Protein AF-A0A953IY03-F1 (afdb_monomer_lite)

Secondary structure (DSSP, 8-state):
-------------------------------PPPPPPP---GGG-EEEEEE-S-SSS--PBPTTS-BHHHHHHHHHHHHHHHHHHTT-TEEEEEE--SSHHHHHHHHHHHHHHTT-

pLDDT: mean 82.69, std 19.58, range [36.16, 98.81]

Sequence (116 aa):
MWNQYHRASLLALLLLPGLTQVASGQTADVPSPAAPPSSCNRASFRTIVDVGHTLEEPGAMSARGVPEYQFNLDLAKAIEQKLSADGFGRTILLVTAGPALKGLLARVRNANAMQG

Radius of gyration: 25.9 Å; chains: 1; bounding box: 66×26×63 Å

Structure (mmCIF, N/CA/C/O backbone):
data_AF-A0A953IY03-F1
#
_entry.id   AF-A0A953IY03-F1
#
loop_
_atom_site.group_PDB
_atom_site.id
_atom_site.type_symbol
_atom_site.label_atom_id
_atom_site.label_alt_id
_atom_site.label_comp_id
_atom_site.label_asym_id
_atom_site.label_entity_id
_atom_site.label_seq_id
_atom_site.pdbx_PDB_ins_code
_atom_site.Cartn_x
_atom_site.Cartn_y
_atom_site.Cartn_z
_atom_site.occupancy
_atom_site.B_iso_or_equiv
_atom_site.auth_seq_id
_atom_site.auth_comp_id
_atom_site.auth_asym_id
_atom_site.auth_atom_id
_atom_site.pdbx_PDB_model_num
ATOM 1 N N . MET A 1 1 ? 50.326 -9.084 -22.608 1.00 36.16 1 MET A N 1
ATOM 2 C CA . MET A 1 1 ? 50.534 -7.755 -22.005 1.00 36.16 1 MET A CA 1
ATOM 3 C C . MET A 1 1 ? 49.727 -7.687 -20.713 1.00 36.16 1 MET A C 1
ATOM 5 O O . MET A 1 1 ? 48.516 -7.738 -20.808 1.00 36.16 1 MET A O 1
ATOM 9 N N . TRP A 1 2 ? 50.443 -7.622 -19.579 1.00 38.56 2 TRP A N 1
ATOM 10 C CA . TRP A 1 2 ? 50.107 -6.985 -18.290 1.00 38.56 2 TRP A CA 1
ATOM 11 C C . TRP A 1 2 ? 48.874 -7.455 -17.488 1.00 38.56 2 TRP A C 1
ATOM 13 O O . TRP A 1 2 ? 47.767 -7.450 -17.995 1.00 38.56 2 TRP A O 1
ATOM 23 N N . ASN A 1 3 ? 48.942 -7.714 -16.180 1.00 40.34 3 ASN A N 1
ATOM 24 C CA . ASN A 1 3 ? 49.998 -8.246 -15.316 1.00 40.34 3 ASN A CA 1
ATOM 25 C C . ASN A 1 3 ? 49.313 -8.765 -14.039 1.00 40.34 3 ASN A C 1
ATOM 27 O O . ASN A 1 3 ? 48.375 -8.153 -13.531 1.00 40.34 3 ASN A O 1
ATOM 31 N N . GLN A 1 4 ? 49.824 -9.871 -13.521 1.00 48.78 4 GLN A N 1
ATOM 32 C CA . GLN A 1 4 ? 49.461 -10.481 -12.252 1.00 48.78 4 GLN A CA 1
ATOM 33 C C . GLN A 1 4 ? 50.153 -9.749 -11.095 1.00 48.78 4 GLN A C 1
ATOM 35 O O . GLN A 1 4 ? 51.359 -9.526 -11.151 1.00 48.78 4 GLN A O 1
ATOM 40 N N . TYR A 1 5 ? 49.423 -9.453 -10.016 1.00 50.97 5 TYR A N 1
ATOM 41 C CA . TYR A 1 5 ? 50.024 -9.136 -8.718 1.00 50.97 5 TYR A CA 1
ATOM 42 C C . TYR A 1 5 ? 49.295 -9.882 -7.598 1.00 50.97 5 TYR A C 1
ATOM 44 O O . TYR A 1 5 ? 48.301 -9.422 -7.046 1.00 50.97 5 TYR A O 1
ATOM 52 N N . HIS A 1 6 ? 49.842 -11.047 -7.246 1.00 46.00 6 HIS A N 1
ATOM 53 C CA . HIS A 1 6 ? 49.749 -11.587 -5.895 1.00 46.00 6 HIS A CA 1
ATOM 54 C C . HIS A 1 6 ? 50.814 -10.908 -5.039 1.00 46.00 6 HIS A C 1
ATOM 56 O O . HIS A 1 6 ? 51.999 -11.018 -5.350 1.00 46.00 6 HIS A O 1
ATOM 62 N N . ARG A 1 7 ? 50.420 -10.302 -3.918 1.00 56.12 7 ARG A N 1
ATOM 63 C CA . ARG A 1 7 ? 51.273 -10.237 -2.729 1.00 56.12 7 ARG A CA 1
ATOM 64 C C . ARG A 1 7 ? 50.422 -10.463 -1.490 1.00 56.12 7 ARG A C 1
ATOM 66 O O . ARG A 1 7 ? 49.638 -9.616 -1.084 1.00 56.12 7 ARG A O 1
ATOM 73 N N . ALA A 1 8 ? 50.598 -11.654 -0.932 1.00 49.50 8 ALA A N 1
ATOM 74 C CA . ALA A 1 8 ? 50.275 -11.978 0.441 1.00 49.50 8 ALA A CA 1
ATOM 75 C C . ALA A 1 8 ? 50.931 -10.968 1.391 1.00 49.50 8 ALA A C 1
ATOM 77 O O . ALA A 1 8 ? 52.075 -10.577 1.155 1.00 49.50 8 ALA A O 1
ATOM 78 N N . SER A 1 9 ? 50.255 -10.618 2.483 1.00 53.91 9 SER A N 1
ATOM 79 C CA . SER A 1 9 ? 50.908 -10.379 3.773 1.00 53.91 9 SER A CA 1
ATOM 80 C C . SER A 1 9 ? 49.888 -10.354 4.910 1.00 53.91 9 SER A C 1
ATOM 82 O O . SER A 1 9 ? 49.090 -9.435 5.030 1.00 53.91 9 SER A O 1
ATOM 84 N N . LEU A 1 10 ? 50.001 -11.408 5.722 1.00 49.12 10 LEU A N 1
ATOM 85 C CA . LEU A 1 10 ? 50.033 -11.408 7.185 1.00 49.12 10 LEU A CA 1
ATOM 86 C C . LEU A 1 10 ? 48.772 -10.968 7.945 1.00 49.12 10 LEU A C 1
ATOM 88 O O . LEU A 1 10 ? 48.472 -9.789 8.107 1.00 49.12 10 LEU A O 1
ATOM 92 N N . LEU A 1 11 ? 48.129 -11.986 8.532 1.00 49.97 11 LEU A N 1
ATOM 93 C CA . LEU A 1 11 ? 47.375 -11.884 9.778 1.00 49.97 11 LEU A CA 1
ATOM 94 C C . LEU A 1 11 ? 48.146 -11.050 10.814 1.00 49.97 11 LEU A C 1
ATOM 96 O O . LEU A 1 11 ? 49.274 -11.393 11.165 1.00 49.97 11 LEU A O 1
ATOM 100 N N . ALA A 1 12 ? 47.479 -10.056 11.393 1.00 54.66 12 ALA A N 1
ATOM 101 C CA . ALA A 1 12 ? 47.804 -9.542 12.716 1.00 54.66 12 ALA A CA 1
ATOM 102 C C . ALA A 1 12 ? 46.645 -9.899 13.658 1.00 54.66 12 ALA A C 1
ATOM 104 O O . ALA A 1 12 ? 45.596 -9.258 13.652 1.00 54.66 12 ALA A O 1
ATOM 105 N N . LEU A 1 13 ? 46.830 -10.971 14.432 1.00 53.78 13 LEU A N 1
ATOM 106 C CA . LEU A 1 13 ? 46.025 -11.268 15.615 1.00 53.78 13 LEU A CA 1
ATOM 107 C C . LEU A 1 13 ? 46.467 -10.296 16.721 1.00 53.78 13 LEU A C 1
ATOM 109 O O . LEU A 1 13 ? 47.606 -10.374 17.179 1.00 53.78 13 LEU A O 1
ATOM 113 N N . LEU A 1 14 ? 45.577 -9.414 17.173 1.00 60.69 14 LEU A N 1
ATOM 114 C CA . LEU A 1 14 ? 45.726 -8.712 18.449 1.00 60.69 14 LEU A CA 1
ATOM 115 C C . LEU A 1 14 ? 44.538 -9.079 19.340 1.00 60.69 14 LEU A C 1
ATOM 117 O O . LEU A 1 14 ? 43.419 -8.607 19.156 1.00 60.69 14 LEU A O 1
ATOM 121 N N . LEU A 1 15 ? 44.812 -9.974 20.289 1.00 53.22 15 LEU A N 1
ATOM 122 C CA . LEU A 1 15 ? 43.976 -10.277 21.444 1.00 53.22 15 LEU A CA 1
ATOM 123 C C . LEU A 1 15 ? 44.073 -9.120 22.445 1.00 53.22 15 LEU A C 1
ATOM 125 O O . LEU A 1 15 ? 45.153 -8.840 22.960 1.00 53.22 15 LEU A O 1
ATOM 129 N N . LEU A 1 16 ? 42.937 -8.509 22.771 1.00 58.88 16 LEU A N 1
ATOM 130 C CA . LEU A 1 16 ? 42.757 -7.680 23.962 1.00 58.88 16 LEU A CA 1
ATOM 131 C C . LEU A 1 16 ? 41.558 -8.236 24.746 1.00 58.88 16 LEU A C 1
ATOM 133 O O . LEU A 1 16 ? 40.423 -8.090 24.292 1.00 58.88 16 LEU A O 1
ATOM 137 N N . PRO A 1 17 ? 41.772 -8.893 25.901 1.00 51.59 17 PRO A N 1
ATOM 138 C CA . PRO A 1 17 ? 40.716 -9.161 26.862 1.00 51.59 17 PRO A CA 1
ATOM 139 C C . PRO A 1 17 ? 40.587 -7.939 27.780 1.00 51.59 17 PRO A C 1
ATOM 141 O O . PRO A 1 17 ? 41.572 -7.482 28.355 1.00 51.59 17 PRO A O 1
ATOM 144 N N . GLY A 1 18 ? 39.385 -7.385 27.923 1.00 55.94 18 GLY A N 1
ATOM 145 C CA . GLY A 1 18 ? 39.226 -6.186 28.742 1.00 55.94 18 GLY A CA 1
ATOM 146 C C . GLY A 1 18 ? 37.790 -5.729 28.929 1.00 55.94 18 GLY A C 1
ATOM 147 O O . GLY A 1 18 ? 37.369 -4.767 28.310 1.00 55.94 18 GLY A O 1
ATOM 148 N N . LEU A 1 19 ? 37.103 -6.408 29.848 1.00 61.00 19 LEU A N 1
ATOM 149 C CA . LEU A 1 19 ? 36.042 -5.883 30.713 1.00 61.00 19 LEU A CA 1
ATOM 150 C C . LEU A 1 19 ? 34.745 -5.402 30.042 1.00 61.00 19 LEU A C 1
ATOM 152 O O . LEU A 1 19 ? 34.533 -4.243 29.703 1.00 61.00 19 LEU A O 1
ATOM 156 N N . THR A 1 20 ? 33.804 -6.341 30.031 1.00 56.16 20 THR A N 1
ATOM 157 C C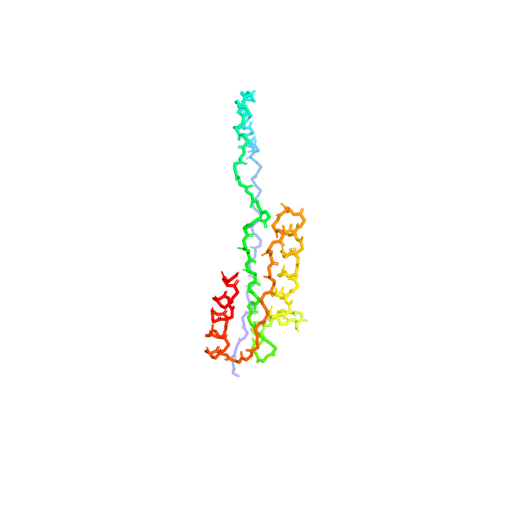A . THR A 1 20 ? 32.370 -6.114 30.192 1.00 56.16 20 THR A CA 1
ATOM 158 C C . THR A 1 20 ? 32.066 -5.048 31.255 1.00 56.16 20 THR A C 1
ATOM 160 O O . THR A 1 20 ? 32.274 -5.287 32.444 1.00 56.16 20 THR A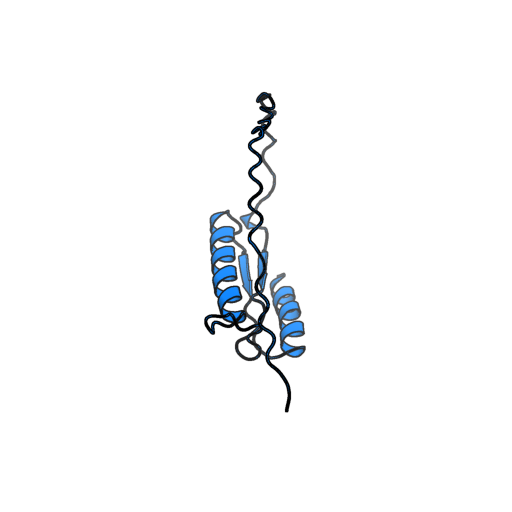 O 1
ATOM 163 N N . GLN A 1 21 ? 31.477 -3.925 30.850 1.00 56.81 21 GLN A N 1
ATOM 164 C CA . GLN A 1 21 ? 30.570 -3.156 31.704 1.00 56.81 21 GLN A CA 1
ATOM 165 C C . GLN A 1 21 ? 29.350 -2.747 30.882 1.00 56.81 21 GLN A C 1
ATOM 167 O O . GLN A 1 21 ? 29.234 -1.627 30.394 1.00 56.81 21 GLN A O 1
ATOM 172 N N . VAL A 1 22 ? 28.412 -3.684 30.732 1.00 53.78 22 VAL A N 1
ATOM 173 C CA . VAL A 1 22 ? 27.017 -3.303 30.515 1.00 53.78 22 VAL A CA 1
ATOM 174 C C . VAL A 1 22 ? 26.543 -2.781 31.865 1.00 53.78 22 VAL A C 1
ATOM 176 O O . VAL A 1 22 ? 26.176 -3.553 32.747 1.00 53.78 22 VAL A O 1
ATOM 179 N N . ALA A 1 23 ? 26.629 -1.470 32.067 1.00 53.31 23 ALA A N 1
ATOM 180 C CA . ALA A 1 23 ? 25.915 -0.830 33.155 1.00 53.31 23 ALA A CA 1
ATOM 181 C C . ALA A 1 23 ? 24.419 -0.931 32.828 1.00 53.31 23 ALA A C 1
ATOM 183 O O . ALA A 1 23 ? 23.854 -0.072 32.154 1.00 53.31 23 ALA A O 1
ATOM 184 N N . SER A 1 24 ? 23.775 -2.014 33.266 1.00 59.53 24 SER A N 1
ATOM 185 C CA . SER A 1 24 ? 22.324 -2.054 33.398 1.00 59.53 24 SER A CA 1
ATOM 186 C C . SER A 1 24 ? 21.953 -1.050 34.480 1.00 59.53 24 SER A C 1
ATOM 188 O O . SER A 1 24 ? 21.914 -1.379 35.665 1.00 59.53 24 SER A O 1
ATOM 190 N N . GLY A 1 25 ? 21.724 0.196 34.067 1.00 47.81 25 GLY A N 1
ATOM 191 C CA . GLY A 1 25 ? 21.016 1.175 34.872 1.00 47.81 25 GLY A CA 1
ATOM 192 C C . GLY A 1 25 ? 19.616 0.639 35.131 1.00 47.81 25 GLY A C 1
ATOM 193 O O . GLY A 1 25 ? 18.709 0.854 34.338 1.00 47.81 25 GLY A O 1
ATOM 194 N N . GLN A 1 26 ? 19.457 -0.101 36.225 1.00 52.59 26 GLN A N 1
ATOM 195 C CA . GLN A 1 26 ? 18.166 -0.319 36.853 1.00 52.59 26 GLN A CA 1
ATOM 196 C C . GLN A 1 26 ? 17.754 1.041 37.404 1.00 52.59 26 GLN A C 1
ATOM 198 O O . GLN A 1 26 ? 18.090 1.407 38.530 1.00 52.59 26 GLN A O 1
ATOM 203 N N . THR A 1 27 ? 17.081 1.840 36.579 1.00 54.62 27 THR A N 1
ATOM 204 C CA . THR A 1 27 ? 16.198 2.863 37.121 1.00 54.62 27 THR A CA 1
ATOM 205 C C . THR A 1 27 ? 15.219 2.115 38.006 1.00 54.62 27 THR A C 1
ATOM 207 O O . THR A 1 27 ? 14.494 1.252 37.515 1.00 54.62 27 THR A O 1
ATOM 210 N N . ALA A 1 28 ? 15.275 2.378 39.311 1.00 59.19 28 ALA A N 1
ATOM 211 C CA . ALA A 1 28 ? 14.277 1.897 40.246 1.00 59.19 28 ALA A CA 1
ATOM 212 C C . ALA A 1 28 ? 12.890 2.131 39.632 1.00 59.19 28 ALA A C 1
ATOM 214 O O . ALA A 1 28 ? 12.607 3.247 39.186 1.00 59.19 28 ALA A O 1
ATOM 215 N N . ASP A 1 29 ? 12.073 1.079 39.578 1.00 60.16 29 ASP A N 1
ATOM 216 C CA . ASP A 1 29 ? 10.655 1.156 39.236 1.00 60.16 29 ASP A CA 1
ATOM 217 C C . ASP A 1 29 ? 9.971 2.038 40.287 1.00 60.16 29 ASP A C 1
ATOM 219 O O . ASP A 1 29 ? 9.448 1.572 41.298 1.00 60.16 29 ASP A O 1
ATOM 223 N N . VAL A 1 30 ? 10.029 3.352 40.085 1.00 65.12 30 VAL A N 1
ATOM 224 C CA . VAL A 1 30 ? 9.088 4.272 40.707 1.00 65.12 30 VAL A CA 1
ATOM 225 C C . VAL A 1 30 ? 7.768 3.999 39.996 1.00 65.12 30 VAL A C 1
ATOM 227 O O . VAL A 1 30 ? 7.713 4.198 38.779 1.00 65.12 30 VAL A O 1
ATOM 230 N N . PRO A 1 31 ? 6.713 3.542 40.697 1.00 60.28 31 PRO A N 1
ATOM 231 C CA . PRO A 1 31 ? 5.416 3.341 40.075 1.00 60.28 31 PRO A CA 1
ATOM 232 C C . PRO A 1 31 ? 4.973 4.665 39.459 1.00 60.28 31 PRO A C 1
ATOM 234 O O . PRO A 1 31 ? 4.658 5.623 40.167 1.00 60.28 31 PRO A O 1
ATOM 237 N N . SER A 1 32 ? 5.014 4.744 38.130 1.00 70.75 32 SER A N 1
ATOM 238 C CA . SER A 1 32 ? 4.493 5.906 37.430 1.00 70.75 32 SER A CA 1
ATOM 239 C C . SER A 1 32 ? 2.979 5.912 37.646 1.00 70.75 32 SER A C 1
ATOM 241 O O . SER A 1 32 ? 2.352 4.858 37.474 1.00 70.75 32 SER A O 1
ATOM 243 N N . PRO A 1 33 ? 2.373 7.041 38.057 1.00 74.62 33 PRO A N 1
ATOM 244 C CA . PRO A 1 33 ? 0.927 7.142 38.172 1.00 74.62 33 PRO A CA 1
ATOM 245 C C . PRO A 1 33 ? 0.279 6.640 36.884 1.00 74.62 33 PRO A C 1
ATOM 247 O O . PRO A 1 33 ? 0.705 7.021 35.791 1.00 74.62 33 PRO A O 1
ATOM 250 N N . ALA A 1 34 ? -0.723 5.767 37.013 1.00 73.00 34 ALA A N 1
ATOM 251 C CA . ALA A 1 34 ? -1.439 5.233 35.864 1.00 73.00 34 ALA A CA 1
ATOM 252 C C . ALA A 1 34 ? -1.901 6.399 34.982 1.00 73.00 34 ALA A C 1
ATOM 254 O O . ALA A 1 34 ? -2.613 7.295 35.445 1.00 73.00 34 ALA A O 1
ATOM 255 N N . ALA A 1 35 ? -1.446 6.407 33.728 1.00 71.88 35 ALA A N 1
ATOM 256 C CA . ALA A 1 35 ? -1.837 7.435 32.781 1.00 71.88 35 ALA A CA 1
ATOM 257 C C . ALA A 1 35 ? -3.373 7.458 32.672 1.00 71.88 35 ALA A C 1
ATOM 259 O O . ALA A 1 35 ? -3.999 6.391 32.677 1.00 71.88 35 ALA A O 1
ATOM 260 N N . PRO A 1 36 ? -3.996 8.647 32.579 1.00 71.50 36 PRO A N 1
ATOM 261 C CA . PRO A 1 36 ? -5.434 8.737 32.381 1.00 71.50 36 PRO A CA 1
ATOM 262 C C . PRO A 1 36 ? -5.837 7.956 31.119 1.00 71.50 36 PRO A C 1
ATOM 264 O O . PRO A 1 36 ? -5.053 7.883 30.165 1.00 71.50 36 PRO A O 1
ATOM 267 N N . PRO A 1 37 ? -7.047 7.367 31.086 1.00 67.62 37 PRO A N 1
ATOM 268 C CA . PRO A 1 37 ? -7.507 6.617 29.927 1.00 67.62 37 PRO A CA 1
ATOM 269 C C . PRO A 1 37 ? -7.453 7.510 28.685 1.00 67.62 37 PRO A C 1
ATOM 271 O O . PRO A 1 37 ? -8.019 8.604 28.658 1.00 67.62 37 PRO A O 1
ATOM 274 N N . SER A 1 38 ? -6.737 7.056 27.656 1.00 70.88 38 SER A N 1
ATOM 275 C CA . SER A 1 38 ? -6.580 7.819 26.422 1.00 70.88 38 SER A CA 1
ATOM 276 C C . SER A 1 38 ? -7.931 7.967 25.725 1.00 70.88 38 SER A C 1
ATOM 278 O O . SER A 1 38 ? -8.576 6.964 25.426 1.00 70.88 38 SER A O 1
ATOM 280 N N . SER A 1 39 ? -8.306 9.189 25.353 1.00 78.94 39 SER A N 1
ATOM 281 C CA . SER A 1 39 ? -9.465 9.480 24.492 1.00 78.94 39 SER A CA 1
ATOM 282 C C . SER A 1 39 ? -9.294 9.006 23.037 1.00 78.94 39 SER A C 1
ATOM 284 O O . SER A 1 39 ? -10.135 9.282 22.183 1.00 78.94 39 SER A O 1
ATOM 286 N N . CYS A 1 40 ? -8.198 8.307 22.727 1.00 82.81 40 CYS A N 1
ATOM 287 C CA . CYS A 1 40 ? -7.869 7.850 21.386 1.00 82.81 40 CYS A CA 1
ATOM 288 C C . CYS A 1 40 ? -8.799 6.708 20.954 1.00 82.81 40 CYS A C 1
ATOM 290 O O . CYS A 1 40 ? -8.592 5.541 21.292 1.00 82.81 40 CYS A O 1
ATOM 292 N N . ASN A 1 41 ? -9.814 7.041 20.158 1.00 90.50 41 ASN A N 1
ATOM 293 C CA . ASN A 1 41 ? -10.615 6.053 19.450 1.00 90.50 41 ASN A CA 1
ATOM 294 C C . ASN A 1 41 ? -9.851 5.557 18.211 1.00 90.50 41 ASN A C 1
ATOM 296 O O . ASN A 1 41 ? -10.050 6.062 17.101 1.00 90.50 41 ASN A O 1
ATOM 300 N N . ARG A 1 42 ? -8.986 4.551 18.398 1.00 93.31 42 ARG A N 1
ATOM 301 C CA . ARG A 1 42 ? -8.192 3.937 17.314 1.00 93.31 42 ARG A CA 1
ATOM 302 C C . ARG A 1 42 ? -9.054 3.454 16.148 1.00 93.31 42 ARG A C 1
ATOM 304 O O . ARG A 1 42 ? -8.673 3.638 14.999 1.00 93.31 42 ARG A O 1
ATOM 311 N N . ALA A 1 43 ? -10.252 2.942 16.428 1.00 93.38 43 ALA A N 1
ATOM 312 C CA . ALA A 1 43 ? -11.164 2.444 15.400 1.00 93.38 43 ALA A CA 1
ATOM 313 C C . ALA A 1 43 ? -11.709 3.556 14.488 1.00 93.38 43 ALA A C 1
ATOM 315 O O . ALA A 1 43 ? -12.131 3.285 13.365 1.00 93.38 43 ALA A O 1
ATOM 316 N N . SER A 1 44 ? -11.697 4.811 14.946 1.00 92.12 44 SER A N 1
ATOM 317 C CA . SER A 1 44 ? -12.070 5.967 14.123 1.00 92.12 44 SER A CA 1
ATOM 318 C C . SER A 1 44 ? -10.912 6.520 13.288 1.00 92.12 44 SER A C 1
ATOM 320 O O . SER A 1 44 ? -11.160 7.201 12.291 1.00 92.12 44 SER A O 1
ATOM 322 N N . PHE A 1 45 ? -9.667 6.207 13.664 1.00 93.19 45 PHE A N 1
ATOM 323 C CA . PHE A 1 45 ? -8.477 6.678 12.971 1.00 93.19 45 PHE A CA 1
ATOM 324 C C . PHE A 1 45 ? -8.282 5.900 11.668 1.00 93.19 45 PHE A C 1
ATOM 326 O O . PHE A 1 45 ? -8.167 4.674 11.667 1.00 93.19 45 PHE A O 1
ATOM 333 N N . ARG A 1 46 ? -8.258 6.621 10.546 1.00 94.00 46 ARG A N 1
ATOM 334 C CA . ARG A 1 46 ? -8.052 6.043 9.217 1.00 94.00 46 ARG A CA 1
ATOM 335 C C . ARG A 1 46 ? -6.560 5.995 8.917 1.00 94.00 46 ARG A C 1
ATOM 337 O O . ARG A 1 46 ? -5.879 7.013 8.996 1.00 94.00 46 ARG A O 1
ATOM 344 N N . THR A 1 47 ? -6.059 4.824 8.546 1.00 96.12 47 THR A N 1
ATOM 345 C CA . THR A 1 47 ? -4.662 4.638 8.135 1.00 96.12 47 THR A CA 1
ATOM 346 C C . THR A 1 47 ? -4.638 4.069 6.729 1.00 96.12 47 THR A C 1
ATOM 348 O O . THR A 1 47 ? -5.382 3.144 6.426 1.00 96.12 47 THR A O 1
ATOM 351 N N . ILE A 1 48 ? -3.805 4.628 5.857 1.00 97.94 48 ILE A N 1
ATOM 352 C CA . ILE A 1 48 ? -3.621 4.129 4.493 1.00 97.94 48 ILE A CA 1
ATOM 353 C C . ILE A 1 48 ? -2.170 3.679 4.375 1.00 97.94 48 ILE A C 1
ATOM 355 O O . ILE A 1 48 ? -1.260 4.471 4.609 1.00 97.94 48 ILE A O 1
ATOM 359 N N . VAL A 1 49 ? -1.963 2.409 4.039 1.00 98.38 49 VAL A N 1
ATOM 360 C CA . VAL A 1 49 ? -0.639 1.813 3.839 1.00 98.38 49 VAL A CA 1
ATOM 361 C C . VAL A 1 49 ? -0.407 1.691 2.335 1.00 98.38 49 VAL A C 1
ATOM 363 O O . VAL A 1 49 ? -1.034 0.861 1.685 1.00 98.38 49 VAL A O 1
ATOM 366 N N . ASP A 1 50 ? 0.448 2.541 1.768 1.00 98.25 50 ASP A N 1
ATOM 367 C CA . ASP A 1 50 ? 0.756 2.538 0.332 1.00 98.25 50 ASP A CA 1
ATOM 368 C C . ASP A 1 50 ? 1.852 1.521 -0.009 1.00 98.25 50 ASP A C 1
ATOM 370 O O . ASP A 1 50 ? 2.954 1.564 0.538 1.00 98.25 50 ASP A O 1
ATOM 374 N N . VAL A 1 51 ? 1.558 0.614 -0.941 1.00 98.50 51 VAL A N 1
ATOM 375 C CA . VAL A 1 51 ? 2.531 -0.354 -1.458 1.00 98.50 51 VAL A CA 1
ATOM 376 C C . VAL A 1 51 ? 3.393 0.326 -2.510 1.00 98.50 51 VAL A C 1
ATOM 378 O O . VAL A 1 51 ? 2.942 0.533 -3.637 1.00 98.50 51 VAL A O 1
ATOM 381 N N . GLY A 1 52 ? 4.634 0.665 -2.160 1.00 97.00 52 GLY A N 1
ATOM 382 C CA . GLY A 1 52 ? 5.604 1.229 -3.101 1.00 97.00 52 GLY A CA 1
ATOM 383 C C . GLY A 1 52 ? 5.846 0.321 -4.313 1.00 97.00 52 GLY A C 1
ATOM 384 O O . GLY A 1 52 ? 5.720 -0.898 -4.211 1.00 97.00 52 GLY A O 1
ATOM 385 N N . HIS A 1 53 ? 6.238 0.924 -5.441 1.00 97.69 53 HIS A N 1
ATOM 386 C CA . HIS A 1 53 ? 6.402 0.255 -6.743 1.00 97.69 53 HIS A CA 1
ATOM 387 C C . HIS A 1 53 ? 5.106 -0.336 -7.319 1.00 97.69 53 HIS A C 1
ATOM 389 O O . HIS A 1 53 ? 4.034 -0.221 -6.720 1.00 97.69 53 HIS A O 1
ATOM 395 N N . THR A 1 54 ? 5.178 -0.870 -8.537 1.00 96.56 54 THR A N 1
ATOM 396 C CA . THR A 1 54 ? 4.057 -1.543 -9.214 1.00 96.56 54 THR A CA 1
ATOM 397 C C . THR A 1 54 ? 4.562 -2.791 -9.939 1.00 96.56 54 THR A C 1
ATOM 399 O O . THR A 1 54 ? 5.766 -3.026 -9.990 1.00 96.56 54 THR A O 1
ATOM 402 N N . LEU A 1 55 ? 3.669 -3.592 -10.528 1.00 95.06 55 LEU A N 1
ATOM 403 C CA . LEU A 1 55 ? 4.090 -4.712 -11.380 1.00 95.06 55 LEU A CA 1
ATOM 404 C C . LEU A 1 55 ? 4.867 -4.238 -12.619 1.00 95.06 55 LEU A C 1
ATOM 406 O O . LEU A 1 55 ? 5.764 -4.935 -13.082 1.00 95.06 55 LEU A O 1
ATOM 410 N N . GLU A 1 56 ? 4.524 -3.063 -13.150 1.00 96.00 56 GLU A N 1
ATOM 411 C CA . GLU A 1 56 ? 5.174 -2.467 -14.319 1.00 96.00 56 GLU A CA 1
ATOM 412 C C . GLU A 1 56 ? 6.516 -1.806 -13.979 1.00 96.00 56 GLU A C 1
ATOM 414 O O . GLU A 1 56 ? 7.429 -1.826 -14.798 1.00 96.00 56 GLU A O 1
ATOM 419 N N . GLU A 1 57 ? 6.644 -1.246 -12.774 1.00 96.31 57 GLU A N 1
ATOM 420 C CA . GLU A 1 57 ? 7.870 -0.631 -12.251 1.00 96.31 57 GLU A CA 1
ATOM 421 C C . GLU A 1 57 ? 8.262 -1.309 -10.931 1.00 96.31 57 GLU A C 1
ATOM 423 O O . GLU A 1 57 ? 8.094 -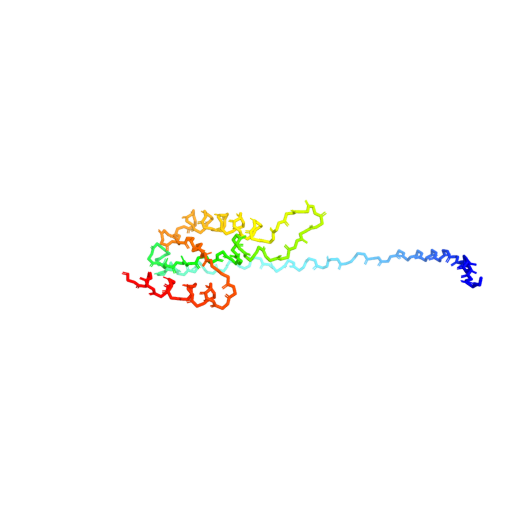0.714 -9.857 1.00 96.31 57 GLU A O 1
ATOM 428 N N . PRO A 1 58 ? 8.758 -2.562 -10.987 1.00 96.38 58 PRO A N 1
ATOM 429 C CA . PRO A 1 58 ? 8.915 -3.436 -9.823 1.00 96.38 58 PRO A CA 1
ATOM 430 C C . PRO A 1 58 ? 10.000 -3.002 -8.832 1.00 96.38 58 PRO A C 1
ATOM 432 O O . PRO A 1 58 ? 10.092 -3.590 -7.754 1.00 96.38 58 PRO A O 1
ATOM 435 N N . GLY A 1 59 ? 10.789 -1.979 -9.172 1.00 96.88 59 GLY A N 1
ATOM 436 C CA . GLY A 1 59 ? 11.830 -1.417 -8.316 1.00 96.88 59 GLY A CA 1
ATOM 437 C C . GLY A 1 59 ? 13.111 -2.241 -8.313 1.00 96.88 59 GLY A C 1
ATOM 438 O O . GLY A 1 59 ? 13.455 -2.893 -9.302 1.00 96.88 59 GLY A O 1
ATOM 439 N N . ALA A 1 60 ? 13.850 -2.177 -7.207 1.00 98.25 60 ALA A N 1
ATOM 440 C CA . ALA A 1 60 ? 15.121 -2.878 -7.082 1.00 98.25 60 ALA A CA 1
ATOM 441 C C . ALA A 1 60 ? 14.951 -4.409 -7.134 1.00 98.25 60 ALA A C 1
ATOM 443 O O . ALA A 1 60 ? 13.997 -4.970 -6.599 1.00 98.25 60 ALA A O 1
ATOM 444 N N . MET A 1 61 ? 15.923 -5.109 -7.727 1.00 98.38 61 MET A N 1
ATOM 445 C CA . MET A 1 61 ? 15.983 -6.573 -7.692 1.00 98.38 61 MET A CA 1
ATOM 446 C C . MET A 1 61 ? 16.888 -7.044 -6.557 1.00 98.38 61 MET A C 1
ATOM 448 O O . MET A 1 61 ? 18.046 -6.641 -6.457 1.00 98.38 61 MET A O 1
ATOM 452 N N . SER A 1 62 ? 16.378 -7.935 -5.709 1.00 98.00 62 SER A N 1
ATOM 453 C CA . SER A 1 62 ? 17.193 -8.572 -4.670 1.00 98.00 62 SER A CA 1
ATOM 454 C C . SER A 1 62 ? 18.176 -9.601 -5.246 1.00 98.00 62 SER A C 1
ATOM 456 O O . SER A 1 62 ? 17.992 -10.116 -6.349 1.00 98.00 62 SER A O 1
ATOM 458 N N . ALA A 1 63 ? 19.168 -10.006 -4.443 1.00 98.25 63 ALA A N 1
ATOM 459 C CA . ALA A 1 63 ? 20.134 -11.057 -4.796 1.00 98.25 63 ALA A CA 1
ATOM 460 C C . ALA A 1 63 ? 19.498 -12.428 -5.111 1.00 98.25 63 ALA A C 1
ATOM 462 O O . ALA A 1 63 ? 20.146 -13.290 -5.694 1.00 98.25 63 ALA A O 1
ATOM 463 N N . ARG A 1 64 ? 18.234 -12.638 -4.718 1.00 97.88 64 ARG A N 1
ATOM 464 C CA . ARG A 1 64 ? 17.465 -13.863 -4.992 1.00 97.88 64 ARG A CA 1
ATOM 465 C C . ARG A 1 64 ? 16.504 -13.717 -6.176 1.00 97.88 64 ARG A C 1
ATOM 467 O O . ARG A 1 64 ? 15.673 -14.592 -6.381 1.00 97.88 64 ARG A O 1
ATOM 474 N N . GLY A 1 65 ? 16.569 -12.611 -6.917 1.00 97.75 65 GLY A N 1
ATOM 475 C CA . GLY A 1 65 ? 15.686 -12.366 -8.059 1.00 97.75 65 GLY A CA 1
ATOM 476 C C . GLY A 1 65 ? 14.246 -12.010 -7.681 1.00 97.75 65 GLY A C 1
ATOM 477 O O . GLY A 1 65 ? 13.368 -12.062 -8.533 1.00 97.75 65 GLY A O 1
ATOM 478 N N . VAL A 1 66 ? 13.988 -11.631 -6.425 1.00 98.25 66 VAL A N 1
ATOM 479 C CA . VAL A 1 66 ? 12.677 -11.123 -5.991 1.00 98.25 66 VAL A CA 1
ATOM 480 C C . VAL A 1 66 ? 12.665 -9.595 -6.127 1.00 98.25 66 VAL A C 1
ATOM 482 O O . VAL A 1 66 ? 13.600 -8.969 -5.606 1.00 98.25 66 VAL A O 1
ATOM 485 N N . PRO A 1 67 ? 11.666 -9.002 -6.805 1.00 98.44 67 PRO A N 1
ATOM 486 C CA . PRO A 1 67 ? 11.552 -7.555 -6.953 1.00 98.44 67 PRO A CA 1
ATOM 487 C C . PRO A 1 67 ? 11.113 -6.867 -5.659 1.00 98.44 67 PRO A C 1
ATOM 489 O O . PRO A 1 67 ? 10.388 -7.442 -4.845 1.00 98.44 67 PRO A O 1
ATOM 492 N N . GLU A 1 68 ? 11.494 -5.604 -5.507 1.00 98.44 68 GLU A N 1
ATOM 493 C CA . GLU A 1 68 ? 11.099 -4.729 -4.404 1.00 98.44 68 GLU A CA 1
ATOM 494 C C . GLU A 1 68 ? 9.578 -4.658 -4.229 1.00 98.44 68 GLU A C 1
ATOM 496 O O . GLU A 1 68 ? 9.092 -4.777 -3.105 1.00 98.44 68 GLU A O 1
ATOM 501 N N . TYR A 1 69 ? 8.818 -4.555 -5.324 1.00 98.31 69 TYR A N 1
ATOM 502 C CA . TYR A 1 69 ? 7.353 -4.548 -5.279 1.00 98.31 69 TYR A CA 1
ATOM 503 C C . TYR A 1 69 ? 6.776 -5.735 -4.493 1.00 98.31 69 TYR A C 1
ATOM 505 O O . TYR A 1 69 ? 5.854 -5.557 -3.699 1.00 98.31 69 TYR A O 1
ATOM 513 N N . GLN A 1 70 ? 7.344 -6.935 -4.658 1.00 98.56 70 GLN A N 1
ATOM 514 C CA . GLN A 1 70 ? 6.876 -8.122 -3.943 1.00 98.56 70 GLN A CA 1
ATOM 515 C C . GLN A 1 70 ? 7.149 -8.010 -2.437 1.00 98.56 70 GLN A C 1
ATOM 517 O O . GLN A 1 70 ? 6.255 -8.265 -1.633 1.00 98.56 70 GLN A O 1
ATOM 522 N N . PHE A 1 71 ? 8.348 -7.562 -2.048 1.00 98.50 71 PHE A N 1
ATOM 523 C CA . PHE A 1 71 ? 8.671 -7.329 -0.637 1.00 98.50 71 PHE A CA 1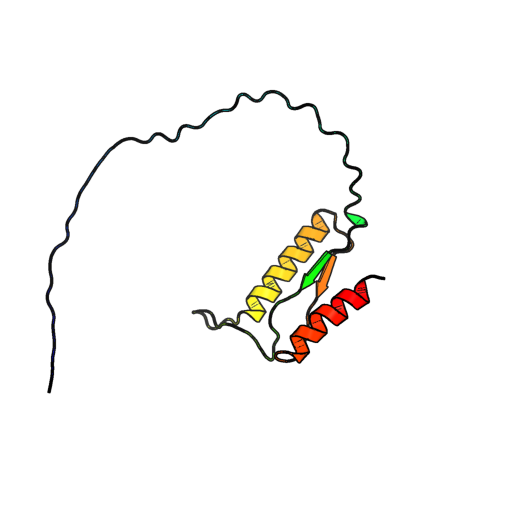
ATOM 524 C C . PHE A 1 71 ? 7.767 -6.267 -0.008 1.00 98.50 71 PHE A C 1
ATOM 526 O O . PHE A 1 71 ? 7.257 -6.472 1.094 1.00 98.50 71 PHE A O 1
ATOM 533 N N . ASN A 1 72 ? 7.535 -5.160 -0.713 1.00 98.56 72 ASN A N 1
ATOM 534 C CA . ASN A 1 72 ? 6.678 -4.079 -0.238 1.00 98.56 72 ASN A CA 1
ATOM 535 C C . ASN A 1 72 ? 5.229 -4.545 -0.079 1.00 98.56 72 ASN A C 1
ATOM 537 O O . ASN A 1 72 ? 4.593 -4.217 0.919 1.00 98.56 72 ASN A O 1
ATOM 541 N N . LEU A 1 73 ? 4.714 -5.334 -1.027 1.00 98.62 73 LEU A N 1
ATOM 542 C CA . LEU A 1 73 ? 3.360 -5.874 -0.961 1.00 98.62 73 LEU A CA 1
ATOM 543 C C . LEU A 1 73 ? 3.178 -6.798 0.247 1.00 98.62 73 LEU A C 1
ATOM 545 O O . LEU A 1 73 ? 2.184 -6.681 0.965 1.00 98.62 73 LEU A O 1
ATOM 549 N N . ASP A 1 74 ? 4.128 -7.699 0.484 1.00 98.62 74 ASP A N 1
ATOM 550 C CA . ASP A 1 74 ? 4.049 -8.647 1.596 1.00 98.62 74 ASP A CA 1
ATOM 551 C C . ASP A 1 74 ? 4.196 -7.942 2.951 1.00 98.62 74 ASP A C 1
ATOM 553 O O . ASP A 1 74 ? 3.418 -8.200 3.874 1.00 98.62 74 ASP A O 1
ATOM 557 N N . LEU A 1 75 ? 5.126 -6.987 3.057 1.00 98.75 75 LEU A N 1
ATOM 558 C CA . LEU A 1 75 ? 5.292 -6.169 4.258 1.00 98.75 75 LEU A CA 1
ATOM 559 C C . LEU A 1 75 ? 4.040 -5.333 4.549 1.00 98.75 75 LEU A C 1
ATOM 561 O O . LEU A 1 75 ? 3.573 -5.293 5.686 1.00 98.75 75 LEU A O 1
ATOM 565 N N . ALA A 1 76 ? 3.472 -4.682 3.538 1.00 98.75 76 ALA A N 1
ATOM 566 C CA . ALA A 1 76 ? 2.314 -3.820 3.718 1.00 98.75 76 ALA A CA 1
ATOM 567 C C . ALA A 1 76 ? 1.062 -4.605 4.144 1.00 98.75 76 ALA A C 1
ATOM 569 O O . ALA A 1 76 ? 0.317 -4.128 4.999 1.00 98.75 76 ALA A O 1
ATOM 570 N N . LYS A 1 77 ? 0.870 -5.833 3.638 1.00 98.81 77 LYS A N 1
ATOM 571 C CA . LYS A 1 77 ? -0.168 -6.756 4.136 1.00 98.81 77 LYS A CA 1
ATOM 572 C C . LYS A 1 77 ? 0.036 -7.094 5.612 1.00 98.81 77 LYS A C 1
ATOM 574 O O . LYS A 1 77 ? -0.916 -7.045 6.382 1.00 98.81 77 LYS A O 1
ATOM 579 N N . ALA A 1 78 ? 1.266 -7.401 6.026 1.00 98.81 78 ALA A N 1
ATOM 580 C CA . ALA A 1 78 ? 1.560 -7.692 7.430 1.00 98.81 78 ALA A CA 1
ATOM 581 C C . ALA A 1 78 ? 1.302 -6.474 8.340 1.00 98.81 78 ALA A C 1
ATOM 583 O O . ALA A 1 78 ? 0.762 -6.620 9.438 1.00 98.81 78 ALA A O 1
ATOM 584 N N . ILE A 1 79 ? 1.643 -5.267 7.876 1.00 98.81 79 ILE A N 1
ATOM 585 C CA . ILE A 1 79 ? 1.358 -4.013 8.5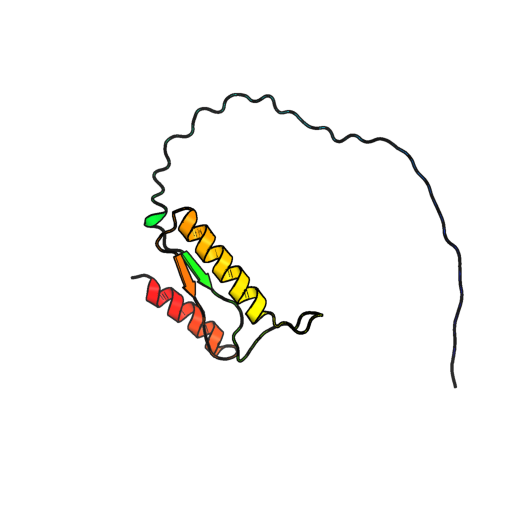87 1.00 98.81 79 ILE A CA 1
ATOM 586 C C . ILE A 1 79 ? -0.153 -3.783 8.700 1.00 98.81 79 ILE A C 1
ATOM 588 O O . ILE A 1 79 ? -0.633 -3.485 9.790 1.00 98.81 79 ILE A O 1
ATOM 592 N N . GLU A 1 80 ? -0.909 -3.941 7.611 1.00 98.62 80 GLU A N 1
ATOM 593 C CA . GLU A 1 80 ? -2.366 -3.760 7.608 1.00 98.62 80 GLU A CA 1
ATOM 594 C C . GLU A 1 80 ? -3.069 -4.730 8.569 1.00 98.62 80 GLU A C 1
ATOM 596 O O . GLU A 1 80 ? -3.894 -4.304 9.386 1.00 98.62 80 GLU A O 1
ATOM 601 N N . GLN A 1 81 ? -2.657 -5.998 8.571 1.00 98.56 81 GLN A N 1
ATOM 602 C CA . GLN A 1 81 ? -3.146 -7.001 9.515 1.00 98.56 81 GLN A CA 1
ATOM 603 C C . GLN A 1 81 ? -2.829 -6.622 10.964 1.00 98.56 81 GLN A C 1
ATOM 605 O O . GLN A 1 81 ? -3.704 -6.704 11.829 1.00 98.56 81 GLN A O 1
ATOM 610 N N . LYS A 1 82 ? -1.598 -6.173 11.246 1.00 98.62 82 LYS A N 1
ATOM 611 C CA . LYS A 1 82 ? -1.191 -5.785 12.602 1.00 98.62 82 LYS A CA 1
ATOM 612 C C . LYS A 1 82 ? -1.934 -4.545 13.094 1.00 98.62 82 LYS A C 1
ATOM 614 O O . LYS A 1 82 ? -2.409 -4.542 14.226 1.00 98.62 82 LYS A O 1
ATOM 619 N N . LEU A 1 83 ? -2.076 -3.522 12.251 1.00 98.06 83 LEU A N 1
ATOM 620 C CA . LEU A 1 83 ? -2.839 -2.311 12.565 1.00 98.06 83 LEU A CA 1
ATOM 621 C C . LEU A 1 83 ? -4.301 -2.649 12.869 1.00 98.06 83 LEU A C 1
ATOM 623 O O . LEU A 1 83 ? -4.853 -2.187 13.869 1.00 98.06 83 LEU A O 1
ATOM 627 N N . SER A 1 84 ? -4.909 -3.504 12.049 1.00 96.69 84 SER A N 1
ATOM 628 C CA . SER A 1 84 ? -6.285 -3.954 12.255 1.00 96.69 84 SER A CA 1
ATOM 629 C C . SER A 1 84 ? -6.438 -4.712 13.579 1.00 96.69 84 SER A C 1
ATOM 631 O O . SER A 1 84 ? -7.350 -4.412 14.350 1.00 96.69 84 SER A O 1
ATOM 633 N N . ALA A 1 85 ? -5.512 -5.627 13.891 1.00 97.69 85 ALA A N 1
ATOM 634 C CA . ALA A 1 85 ? -5.489 -6.364 15.158 1.00 97.69 85 ALA A CA 1
ATOM 635 C C . ALA A 1 85 ? -5.291 -5.456 16.389 1.00 97.69 85 ALA A C 1
ATOM 637 O O . ALA A 1 85 ? -5.831 -5.743 17.455 1.00 97.69 85 ALA A O 1
ATOM 638 N N . ASP A 1 86 ? -4.581 -4.334 16.237 1.00 96.62 86 ASP A N 1
ATOM 639 C CA . ASP A 1 86 ? -4.351 -3.339 17.297 1.00 96.62 86 ASP A CA 1
ATOM 640 C C . ASP A 1 86 ? -5.496 -2.314 17.444 1.00 96.62 86 ASP A C 1
ATOM 642 O O . ASP A 1 86 ? -5.408 -1.363 18.230 1.00 96.62 86 ASP A O 1
ATOM 646 N N . GLY A 1 87 ? -6.590 -2.495 16.700 1.00 96.19 87 GLY A N 1
ATOM 647 C CA . GLY A 1 87 ? -7.799 -1.682 16.806 1.00 96.19 87 GLY A CA 1
ATOM 648 C C . GLY A 1 87 ? -7.878 -0.505 15.833 1.00 96.19 87 GLY A C 1
ATOM 649 O O . GLY A 1 87 ? -8.804 0.298 15.950 1.00 96.19 87 GLY A O 1
ATOM 650 N N . PHE A 1 88 ? -6.976 -0.393 14.852 1.00 97.00 88 PHE A N 1
ATOM 651 C CA . PHE A 1 88 ? -7.102 0.560 13.741 1.00 97.00 88 PHE A CA 1
ATOM 652 C C . PHE A 1 88 ? -8.037 0.001 12.659 1.00 97.00 88 PHE A C 1
ATOM 654 O O . PHE A 1 88 ? -7.629 -0.308 11.541 1.00 97.00 88 PHE A O 1
ATOM 661 N N . GLY A 1 89 ? -9.322 -0.139 12.994 1.00 94.69 89 GLY A N 1
ATOM 662 C CA . GLY A 1 89 ? -10.326 -0.797 12.145 1.00 94.69 89 GLY A CA 1
ATOM 663 C C . GLY A 1 89 ? -10.645 -0.100 10.8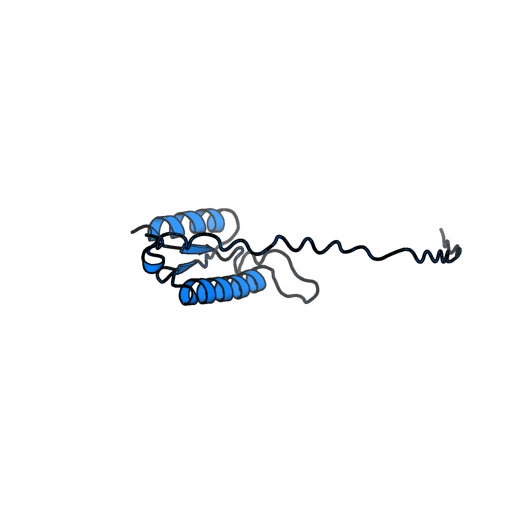14 1.00 94.69 89 GLY A C 1
ATOM 664 O O . GLY A 1 89 ? -11.391 -0.646 10.009 1.00 94.69 89 GLY A O 1
ATOM 665 N N . ARG A 1 90 ? -10.097 1.096 10.563 1.00 95.81 90 ARG A N 1
ATOM 666 C CA . ARG A 1 90 ? -10.197 1.828 9.286 1.00 95.81 90 ARG A CA 1
ATOM 667 C C . ARG A 1 90 ? -8.866 1.842 8.525 1.00 95.81 90 ARG A C 1
ATOM 669 O O . ARG A 1 90 ? -8.559 2.818 7.837 1.00 95.81 90 ARG A O 1
ATOM 676 N N . THR A 1 91 ? -8.062 0.794 8.685 1.00 97.25 91 THR A N 1
ATOM 677 C CA . THR A 1 91 ? -6.835 0.604 7.905 1.00 97.25 91 THR A CA 1
ATOM 678 C C . THR A 1 91 ? -7.181 0.153 6.487 1.00 97.25 91 THR A C 1
ATOM 680 O O . THR A 1 91 ? -8.054 -0.687 6.297 1.00 97.25 91 THR A O 1
ATOM 683 N N . ILE A 1 92 ? -6.522 0.734 5.486 1.00 97.19 92 ILE A N 1
ATOM 684 C CA . ILE A 1 92 ? -6.693 0.406 4.070 1.00 97.19 92 ILE A CA 1
ATOM 685 C C . ILE A 1 92 ? -5.315 0.150 3.468 1.00 97.19 92 ILE A C 1
ATOM 687 O O . ILE A 1 92 ? -4.418 0.988 3.578 1.00 97.19 92 ILE A O 1
ATOM 691 N N . LEU A 1 93 ? -5.160 -0.980 2.784 1.00 98.31 93 LEU A N 1
ATOM 692 C CA . LEU A 1 93 ? -4.005 -1.244 1.937 1.00 98.31 93 LEU A CA 1
ATOM 693 C C . LEU A 1 93 ? -4.212 -0.597 0.558 1.00 98.31 93 LEU A C 1
ATOM 695 O O . LEU A 1 93 ? -5.136 -0.958 -0.172 1.00 98.31 93 LEU A O 1
ATOM 699 N N . LEU A 1 94 ? -3.352 0.349 0.184 1.00 98.19 94 LEU A N 1
ATOM 700 C CA . LEU A 1 94 ? -3.376 1.011 -1.117 1.00 98.19 94 LEU A CA 1
ATOM 701 C C . LEU A 1 94 ? -2.376 0.339 -2.062 1.00 98.19 94 LEU A C 1
ATOM 703 O O . LEU A 1 94 ? -1.165 0.446 -1.893 1.00 98.19 94 LEU A O 1
ATOM 707 N N . VAL A 1 95 ? -2.895 -0.322 -3.096 1.00 97.56 95 VAL A N 1
ATOM 708 C CA . VAL A 1 95 ? -2.099 -0.854 -4.208 1.00 97.56 95 VAL A CA 1
ATOM 709 C C . VAL A 1 95 ? -2.394 -0.017 -5.444 1.00 97.56 95 VAL A C 1
ATOM 711 O O . VAL A 1 95 ? -3.545 0.107 -5.859 1.00 97.56 95 VAL A O 1
ATOM 714 N N . THR A 1 96 ? -1.353 0.568 -6.029 1.00 96.69 96 THR A N 1
ATOM 715 C CA . THR A 1 96 ? -1.470 1.419 -7.216 1.00 96.69 96 THR A CA 1
ATOM 716 C C . THR A 1 96 ? -0.843 0.727 -8.422 1.00 96.69 96 THR A C 1
ATOM 718 O O . THR A 1 96 ? 0.181 0.064 -8.291 1.00 96.69 96 THR A O 1
ATOM 721 N N . ALA A 1 97 ? -1.453 0.892 -9.594 1.00 93.81 97 ALA A N 1
ATOM 722 C CA . ALA A 1 97 ? -0.905 0.442 -10.870 1.00 93.81 97 ALA A CA 1
ATOM 723 C C . ALA A 1 97 ? -0.350 1.621 -11.679 1.00 93.81 97 ALA A C 1
ATOM 725 O O . ALA A 1 97 ? -0.724 2.781 -11.466 1.00 93.81 97 ALA A O 1
ATOM 726 N N . GLY A 1 98 ? 0.483 1.303 -12.665 1.00 92.31 98 GLY A N 1
ATOM 727 C CA . GLY A 1 98 ? 0.959 2.255 -13.657 1.00 92.31 98 GLY A CA 1
ATOM 728 C C . GLY A 1 98 ? 2.359 2.809 -13.370 1.00 92.31 98 GLY A C 1
ATOM 729 O O . GLY A 1 98 ? 2.760 2.958 -12.215 1.00 92.31 98 GLY A O 1
ATOM 730 N N . PRO A 1 99 ? 3.108 3.152 -14.430 1.00 92.62 99 PRO A N 1
ATOM 731 C CA . PRO A 1 99 ? 4.528 3.437 -14.312 1.00 92.62 99 PRO A CA 1
ATOM 732 C C . PRO A 1 99 ? 4.821 4.872 -13.863 1.00 92.62 99 PRO A C 1
ATOM 734 O O . PRO A 1 99 ? 4.038 5.806 -14.095 1.00 92.62 99 PRO A O 1
ATOM 737 N N . ALA A 1 100 ? 6.015 5.038 -13.293 1.00 91.38 100 ALA A N 1
ATOM 738 C CA . ALA A 1 100 ? 6.689 6.310 -13.060 1.00 91.38 100 ALA A CA 1
ATOM 739 C C . ALA A 1 100 ? 5.765 7.398 -12.466 1.00 91.38 100 ALA A C 1
ATOM 741 O O . ALA A 1 100 ? 5.027 7.171 -11.503 1.00 91.38 100 ALA A O 1
ATOM 742 N N . LEU A 1 101 ? 5.793 8.602 -13.045 1.00 93.56 101 LEU A N 1
ATOM 743 C CA . LEU A 1 101 ? 5.054 9.762 -12.550 1.00 93.56 101 LEU A CA 1
ATOM 744 C C . LEU A 1 101 ? 3.534 9.543 -12.525 1.00 93.56 101 LEU A C 1
ATOM 746 O O . LEU A 1 101 ? 2.864 10.033 -11.619 1.00 93.56 101 LEU A O 1
ATOM 750 N N . LYS A 1 102 ? 2.973 8.798 -13.490 1.00 93.50 102 LYS A N 1
ATOM 751 C CA . LYS A 1 102 ? 1.526 8.526 -13.524 1.00 93.50 102 LYS A CA 1
ATOM 752 C C . LYS A 1 102 ? 1.098 7.716 -12.301 1.00 93.50 102 LYS A C 1
ATOM 754 O O . LYS A 1 102 ? 0.112 8.081 -11.662 1.00 93.50 102 LYS A O 1
ATOM 759 N N . GLY A 1 103 ? 1.864 6.678 -11.961 1.00 94.19 103 GLY A N 1
ATOM 760 C CA . GLY A 1 103 ? 1.655 5.888 -10.749 1.00 94.19 103 GLY A CA 1
ATOM 761 C C . GLY A 1 103 ? 1.800 6.738 -9.486 1.00 94.19 103 GLY A C 1
ATOM 762 O O . GLY A 1 103 ? 0.931 6.702 -8.619 1.00 94.19 103 GLY A O 1
ATOM 763 N N . LEU A 1 104 ? 2.835 7.582 -9.409 1.00 95.00 104 LEU A N 1
ATOM 764 C CA . LEU A 1 104 ? 3.057 8.455 -8.249 1.00 95.00 104 LEU A CA 1
ATOM 765 C C . LEU A 1 104 ? 1.881 9.411 -7.994 1.00 95.00 104 LEU A C 1
ATOM 767 O O . LEU A 1 104 ? 1.405 9.531 -6.866 1.00 95.00 104 LEU A O 1
ATOM 771 N N . LEU A 1 105 ? 1.370 10.053 -9.048 1.00 96.94 105 LEU A N 1
ATOM 772 C CA . LEU A 1 105 ? 0.211 10.941 -8.941 1.00 96.94 105 LEU A CA 1
ATOM 773 C C . LEU A 1 105 ? -1.074 10.177 -8.585 1.00 96.94 105 LEU A C 1
ATOM 775 O O . LEU A 1 105 ? -1.917 10.701 -7.857 1.00 96.94 105 LEU A O 1
ATOM 779 N N . ALA A 1 106 ? -1.232 8.945 -9.079 1.00 96.81 106 ALA A N 1
ATOM 780 C CA . ALA A 1 106 ? -2.377 8.099 -8.755 1.00 96.81 106 ALA A CA 1
ATOM 781 C C . ALA A 1 106 ? -2.416 7.712 -7.269 1.00 96.81 106 ALA A C 1
ATOM 783 O O . ALA A 1 106 ? -3.495 7.749 -6.685 1.00 96.81 106 ALA A O 1
ATOM 784 N N . ARG A 1 107 ? -1.267 7.436 -6.634 1.00 97.56 107 ARG A N 1
ATOM 785 C CA . ARG A 1 107 ? -1.183 7.106 -5.195 1.00 97.56 107 ARG A CA 1
ATOM 786 C C . ARG A 1 107 ? -1.837 8.179 -4.332 1.00 97.56 107 ARG A C 1
ATOM 788 O O . ARG A 1 107 ? -2.766 7.904 -3.576 1.00 97.56 107 ARG A O 1
ATOM 795 N N . VAL A 1 108 ? -1.400 9.427 -4.509 1.00 96.69 108 VAL A N 1
ATOM 796 C CA . VAL A 1 108 ? -1.911 10.571 -3.739 1.00 96.69 108 VAL A CA 1
ATOM 797 C C . VAL A 1 108 ? -3.377 10.840 -4.069 1.00 96.69 108 VAL A C 1
ATOM 799 O O . VAL A 1 108 ? -4.182 11.061 -3.167 1.00 96.69 108 VAL A O 1
ATOM 802 N N . ARG A 1 109 ? -3.757 10.779 -5.353 1.00 97.19 109 ARG A N 1
ATOM 803 C CA . ARG A 1 109 ? -5.154 10.960 -5.771 1.00 97.19 109 ARG A CA 1
ATOM 804 C C . ARG A 1 109 ? -6.078 9.932 -5.114 1.00 97.19 109 ARG A C 1
ATOM 806 O O . ARG A 1 109 ? -7.120 10.312 -4.590 1.00 97.19 109 ARG A O 1
ATOM 813 N N . ASN A 1 110 ? -5.687 8.660 -5.126 1.00 97.06 110 ASN A N 1
ATOM 814 C CA . ASN A 1 110 ? -6.467 7.566 -4.557 1.00 97.06 110 ASN A CA 1
ATOM 815 C C . ASN A 1 110 ? -6.562 7.692 -3.034 1.00 97.06 110 ASN A C 1
ATOM 817 O O . ASN A 1 110 ? -7.657 7.581 -2.492 1.00 97.06 110 ASN A O 1
ATOM 821 N N . ALA A 1 111 ? -5.454 8.003 -2.352 1.00 96.62 111 ALA A N 1
ATOM 822 C CA . ALA A 1 111 ? -5.461 8.235 -0.909 1.00 96.62 111 ALA A CA 1
ATOM 823 C C . ALA A 1 111 ? -6.388 9.400 -0.516 1.00 96.62 111 ALA A C 1
ATOM 825 O O . ALA A 1 111 ? -7.167 9.283 0.428 1.00 96.62 111 ALA A O 1
ATOM 826 N N . ASN A 1 112 ? -6.364 10.502 -1.273 1.00 95.94 112 ASN A N 1
ATOM 827 C CA . ASN A 1 112 ? -7.239 11.649 -1.030 1.00 95.94 112 ASN A CA 1
ATOM 828 C C . ASN A 1 112 ? -8.719 11.332 -1.291 1.00 95.94 112 ASN A C 1
ATOM 830 O O . ASN A 1 112 ? -9.581 11.804 -0.556 1.00 95.94 112 ASN A O 1
ATOM 834 N N . ALA A 1 113 ? -9.028 10.500 -2.289 1.00 95.31 113 ALA A N 1
ATOM 835 C CA . ALA A 1 113 ? -10.398 10.069 -2.571 1.00 95.31 113 ALA A CA 1
ATOM 836 C C . ALA A 1 113 ? -11.003 9.189 -1.456 1.00 95.31 113 ALA A C 1
ATOM 838 O O . ALA A 1 113 ? -12.221 9.075 -1.358 1.00 95.31 113 ALA A O 1
ATOM 839 N N . MET A 1 114 ? -10.168 8.595 -0.597 1.00 90.81 114 MET A N 1
ATOM 840 C CA . MET A 1 114 ? -10.586 7.769 0.545 1.00 90.81 114 MET A CA 1
ATOM 841 C C . MET A 1 114 ? -10.803 8.577 1.838 1.00 90.81 114 MET A C 1
ATOM 843 O O . MET A 1 114 ? -11.056 7.984 2.886 1.00 90.81 114 MET A O 1
ATOM 847 N N . GLN A 1 115 ? -10.681 9.912 1.795 1.00 75.44 115 GLN A N 1
ATOM 848 C CA . GLN A 1 115 ? -10.843 10.786 2.968 1.00 75.44 115 GLN A CA 1
ATOM 849 C C . GLN A 1 115 ? -12.310 11.016 3.392 1.00 75.44 115 GLN A C 1
ATOM 851 O O . GLN A 1 115 ? -12.531 11.622 4.439 1.00 75.44 115 GLN A O 1
ATOM 856 N N . GLY A 1 116 ? -13.292 10.526 2.621 1.00 59.09 116 GLY A N 1
ATOM 857 C CA . GLY A 1 116 ? -14.717 10.494 3.004 1.00 59.09 116 GLY A CA 1
ATOM 858 C C . GLY A 1 116 ? -15.068 9.384 3.991 1.00 59.09 116 GLY A C 1
ATOM 859 O O . GLY A 1 116 ? -16.176 9.452 4.558 1.00 59.09 116 GLY A O 1
#

Foldseek 3Di:
DDDDDDDDDDDDDDDDDDDDDPPPPPPDCPPDPDDPPDPDQLCPDAAEQEQPAAPVGQDDADPVRHGSSVVSVVVSVVVQVVSCVVRNNNYHYDYFDDDDPVRVVVRVVVVVVSPD